Protein AF-A0A1I7BKU0-F1 (afdb_monomer_lite)

Structure (mmCIF, N/CA/C/O backbone):
data_AF-A0A1I7BKU0-F1
#
_entry.id   AF-A0A1I7BKU0-F1
#
loop_
_atom_site.group_PDB
_atom_site.id
_atom_site.type_symbol
_atom_site.label_atom_id
_atom_site.label_alt_id
_atom_site.label_comp_id
_atom_site.label_asym_id
_atom_site.label_entity_id
_atom_site.label_seq_id
_atom_site.pdbx_PDB_ins_code
_atom_site.Cartn_x
_atom_site.Cartn_y
_atom_site.Cartn_z
_atom_site.occupancy
_atom_site.B_iso_or_equiv
_atom_site.auth_seq_id
_atom_site.auth_comp_id
_atom_site.auth_asym_id
_atom_site.auth_atom_id
_atom_site.pdbx_PDB_model_num
ATOM 1 N N . MET A 1 1 ? 33.969 7.308 -37.727 1.00 59.22 1 MET A N 1
ATOM 2 C CA . MET A 1 1 ? 33.989 7.508 -36.258 1.00 59.22 1 MET A CA 1
ATOM 3 C C . MET A 1 1 ? 32.682 8.058 -35.669 1.00 59.22 1 MET A C 1
ATOM 5 O O . MET A 1 1 ? 32.403 7.739 -34.525 1.00 59.22 1 MET A O 1
ATOM 9 N N . ALA A 1 2 ? 31.848 8.807 -36.407 1.00 61.22 2 ALA A N 1
ATOM 10 C CA . ALA A 1 2 ? 30.615 9.411 -35.867 1.00 61.22 2 ALA A CA 1
ATOM 11 C C . ALA A 1 2 ? 29.521 8.412 -35.409 1.00 61.22 2 ALA A C 1
ATOM 13 O O . ALA A 1 2 ? 28.875 8.638 -34.392 1.00 61.22 2 ALA A O 1
ATOM 14 N N . VAL A 1 3 ? 29.351 7.278 -36.102 1.00 62.31 3 VAL A N 1
ATOM 15 C CA . VAL A 1 3 ? 28.303 6.272 -35.803 1.00 62.31 3 VAL A CA 1
ATOM 16 C C . VAL A 1 3 ? 28.504 5.578 -34.445 1.00 62.31 3 VAL A C 1
ATOM 18 O O . VAL A 1 3 ? 27.541 5.281 -33.746 1.00 62.31 3 VAL A O 1
ATOM 21 N N . LEU A 1 4 ? 29.758 5.361 -34.036 1.00 64.88 4 LEU A N 1
ATOM 22 C CA . LEU A 1 4 ? 30.088 4.785 -32.726 1.00 64.88 4 LEU A CA 1
ATOM 23 C C . LEU A 1 4 ? 29.792 5.765 -31.579 1.00 64.88 4 LEU A C 1
ATOM 25 O O . LEU A 1 4 ? 29.316 5.341 -30.530 1.00 64.88 4 LEU A O 1
ATOM 29 N N . GLY A 1 5 ? 30.015 7.066 -31.802 1.00 65.81 5 GLY A N 1
ATOM 30 C CA . GLY A 1 5 ? 29.693 8.119 -30.835 1.00 65.81 5 GLY A CA 1
ATOM 31 C C . GLY A 1 5 ? 28.185 8.292 -30.618 1.00 65.81 5 GLY A C 1
ATOM 32 O O . GLY A 1 5 ? 27.743 8.375 -29.474 1.00 65.81 5 GLY A O 1
ATOM 33 N N . ALA A 1 6 ? 27.387 8.255 -31.692 1.00 68.50 6 ALA A N 1
ATOM 34 C CA . ALA A 1 6 ? 25.923 8.317 -31.602 1.00 68.50 6 ALA A CA 1
ATOM 35 C C . ALA A 1 6 ? 25.350 7.141 -30.788 1.00 68.50 6 ALA A C 1
ATOM 37 O O . ALA A 1 6 ? 24.627 7.350 -29.819 1.00 68.50 6 ALA A O 1
ATOM 38 N N . LYS A 1 7 ? 25.799 5.911 -31.074 1.00 72.44 7 LYS A N 1
ATOM 39 C CA . LYS A 1 7 ? 25.363 4.704 -30.354 1.00 72.44 7 LYS A CA 1
ATOM 40 C C . LYS A 1 7 ? 25.713 4.726 -28.858 1.00 72.44 7 LYS A C 1
ATOM 42 O O . LYS A 1 7 ? 24.944 4.229 -28.040 1.00 72.44 7 LYS A O 1
ATOM 47 N N . SER A 1 8 ? 26.857 5.307 -28.483 1.00 74.12 8 SER A N 1
ATOM 48 C CA . SER A 1 8 ? 27.206 5.488 -27.067 1.00 74.12 8 SER A CA 1
ATOM 49 C C . SER A 1 8 ? 26.335 6.529 -26.362 1.00 74.12 8 SER A C 1
ATOM 51 O O . SER A 1 8 ? 25.962 6.320 -25.210 1.00 74.12 8 SER A O 1
ATOM 53 N N . ALA A 1 9 ? 25.974 7.621 -27.043 1.00 78.50 9 ALA A N 1
ATOM 54 C CA . ALA A 1 9 ? 25.104 8.650 -26.482 1.00 78.50 9 ALA A CA 1
ATOM 55 C C . ALA A 1 9 ? 23.673 8.124 -26.271 1.00 78.50 9 ALA A C 1
ATOM 57 O O . ALA A 1 9 ? 23.099 8.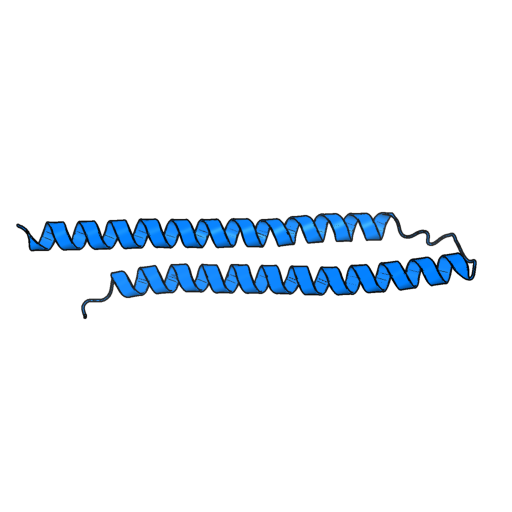341 -25.204 1.00 78.50 9 ALA A O 1
ATOM 58 N N . ASP A 1 10 ? 23.144 7.356 -27.227 1.00 78.50 10 ASP A N 1
ATOM 59 C CA . ASP A 1 10 ? 21.822 6.724 -27.124 1.00 78.50 10 ASP A CA 1
ATOM 60 C C . ASP A 1 10 ? 21.764 5.700 -25.983 1.00 78.50 10 ASP A C 1
ATOM 62 O O . ASP A 1 10 ? 20.801 5.663 -25.213 1.00 78.50 10 ASP A O 1
ATOM 66 N N . PHE A 1 11 ? 22.829 4.907 -25.810 1.00 80.50 11 PHE A N 1
ATOM 67 C CA . PHE A 1 11 ? 22.937 3.967 -24.696 1.00 80.50 11 PHE A CA 1
ATOM 68 C C . PHE A 1 11 ? 22.949 4.684 -23.338 1.00 80.50 11 PHE A C 1
ATOM 70 O O . PHE A 1 11 ? 22.239 4.277 -22.418 1.00 80.50 11 PHE A O 1
ATOM 77 N N . LEU A 1 12 ? 23.711 5.777 -23.212 1.00 84.12 12 LEU A N 1
ATOM 78 C CA . LEU A 1 12 ? 23.764 6.576 -21.984 1.00 84.12 12 LEU A CA 1
ATOM 79 C C . LEU A 1 12 ? 22.418 7.245 -21.671 1.00 84.12 12 LEU A C 1
ATOM 81 O O . LEU A 1 12 ? 21.993 7.230 -20.517 1.00 84.12 12 LEU A O 1
ATOM 85 N N . ALA A 1 13 ? 21.721 7.774 -22.681 1.00 83.00 13 ALA A N 1
ATOM 86 C CA . ALA A 1 13 ? 20.396 8.374 -22.519 1.00 83.00 13 ALA A CA 1
ATOM 87 C C . ALA A 1 13 ? 19.323 7.338 -22.138 1.00 83.00 13 ALA A C 1
ATOM 89 O O . ALA A 1 13 ? 18.422 7.618 -21.343 1.00 83.00 13 ALA A O 1
ATOM 90 N N . CYS A 1 14 ? 19.421 6.116 -22.669 1.00 85.12 14 CYS A N 1
ATOM 91 C CA . CYS A 1 14 ? 18.567 5.017 -22.236 1.00 85.12 14 CYS A CA 1
ATOM 92 C C . CYS A 1 14 ? 18.862 4.623 -20.784 1.00 85.12 14 CYS A C 1
ATOM 94 O O . CYS A 1 14 ? 17.933 4.452 -19.995 1.00 85.12 14 CYS A O 1
ATOM 96 N N . ALA A 1 15 ? 20.139 4.504 -20.415 1.00 84.56 15 ALA A N 1
ATOM 97 C CA . ALA A 1 15 ? 20.547 4.142 -19.063 1.00 84.56 15 ALA A CA 1
ATOM 98 C C . ALA A 1 15 ? 20.090 5.183 -18.026 1.00 84.56 15 ALA A C 1
ATOM 100 O O . ALA A 1 15 ? 19.566 4.804 -16.977 1.00 84.56 15 ALA A O 1
ATOM 101 N N . SER A 1 16 ? 20.215 6.482 -18.331 1.00 88.12 16 SER A N 1
ATOM 102 C CA . SER A 1 16 ? 19.745 7.552 -17.442 1.00 88.12 16 SER A CA 1
ATOM 103 C C . SER A 1 16 ? 18.228 7.500 -17.249 1.00 88.12 16 SER A C 1
ATOM 105 O O . SER A 1 16 ? 17.750 7.541 -16.117 1.00 88.12 16 SER A O 1
ATOM 107 N N . ARG A 1 17 ? 17.465 7.309 -18.333 1.00 88.81 17 ARG A N 1
ATOM 108 C CA . ARG A 1 17 ? 16.003 7.175 -18.274 1.00 88.81 17 ARG A CA 1
ATOM 109 C C . ARG A 1 17 ? 15.575 5.951 -17.467 1.00 88.81 17 ARG A C 1
ATOM 111 O O . ARG A 1 17 ? 14.689 6.051 -16.622 1.00 88.81 17 ARG A O 1
ATOM 118 N N . THR A 1 18 ? 16.200 4.797 -17.699 1.0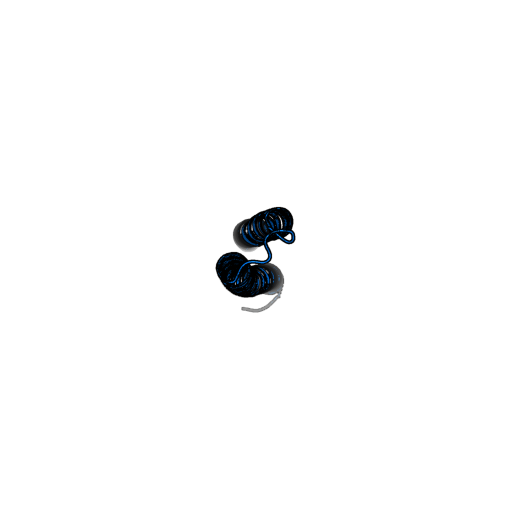0 90.25 18 THR A N 1
ATOM 119 C CA . THR A 1 18 ? 15.927 3.575 -16.930 1.00 90.25 18 THR A CA 1
ATOM 120 C C . THR A 1 18 ? 16.174 3.804 -15.438 1.00 90.25 18 THR A C 1
ATOM 122 O O . THR A 1 18 ? 15.350 3.394 -14.620 1.00 90.25 18 THR A O 1
ATOM 125 N N . TYR A 1 19 ? 17.255 4.498 -15.075 1.00 90.88 19 TYR A N 1
ATOM 126 C CA . TYR A 1 19 ? 17.558 4.831 -13.683 1.00 90.88 19 TYR A CA 1
ATOM 127 C C . TYR A 1 19 ? 16.496 5.745 -13.048 1.00 90.88 19 TYR A C 1
ATOM 129 O O . TYR A 1 19 ? 16.030 5.474 -11.942 1.00 90.88 19 TYR A O 1
ATOM 137 N N . GLU A 1 20 ? 16.044 6.786 -13.752 1.00 94.19 20 GLU A N 1
ATOM 138 C CA . GLU A 1 20 ? 14.970 7.672 -13.276 1.00 94.19 20 GLU A CA 1
ATOM 139 C C . GLU A 1 20 ? 13.654 6.914 -13.038 1.00 94.19 20 GLU A C 1
ATOM 141 O O . GLU A 1 20 ? 12.986 7.113 -12.018 1.00 94.19 20 GLU A O 1
ATOM 146 N N . ILE A 1 21 ? 13.303 5.995 -13.945 1.00 94.56 21 ILE A N 1
ATOM 147 C CA . ILE A 1 21 ? 12.113 5.141 -13.826 1.00 94.56 21 ILE A CA 1
ATOM 148 C C . ILE A 1 21 ? 12.248 4.189 -12.626 1.00 94.56 21 ILE A C 1
ATOM 150 O O . ILE A 1 21 ? 11.298 4.027 -11.856 1.00 94.56 21 ILE A O 1
ATOM 154 N N . GLN A 1 22 ? 13.424 3.592 -12.410 1.00 94.25 22 GLN A N 1
ATOM 155 C CA . GLN A 1 22 ? 13.688 2.758 -11.231 1.00 94.25 22 GLN A CA 1
ATOM 156 C C . GLN A 1 22 ? 13.579 3.560 -9.929 1.00 94.25 22 GLN A C 1
ATOM 158 O O . GLN A 1 22 ? 12.988 3.086 -8.958 1.00 94.25 22 GLN A O 1
ATOM 163 N N . GLN A 1 23 ? 14.080 4.797 -9.909 1.00 96.44 23 GLN A N 1
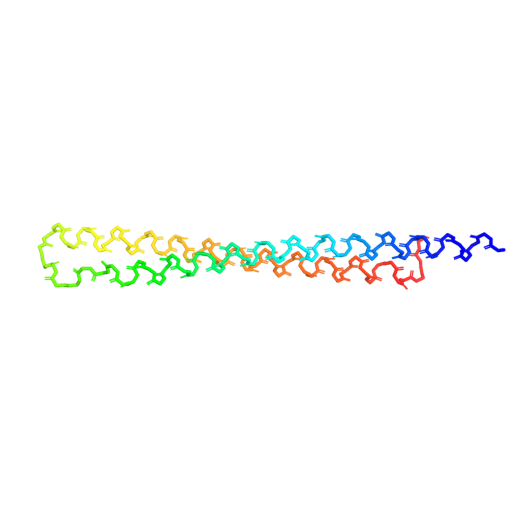ATOM 164 C CA . GLN A 1 23 ? 13.956 5.675 -8.749 1.00 96.44 23 GLN A CA 1
ATOM 165 C C . GLN A 1 23 ? 12.490 6.034 -8.463 1.00 96.44 23 GLN A C 1
ATOM 167 O O . GLN A 1 23 ? 12.081 6.086 -7.301 1.00 96.44 23 GLN A O 1
ATOM 172 N N . LEU A 1 24 ? 11.678 6.251 -9.503 1.00 95.69 24 LEU A N 1
ATOM 173 C CA . LEU A 1 24 ? 10.237 6.437 -9.349 1.00 95.69 24 LEU A CA 1
ATOM 174 C C . LEU A 1 24 ? 9.582 5.203 -8.725 1.00 95.69 24 LEU A C 1
ATOM 176 O O . LEU A 1 24 ? 8.846 5.351 -7.752 1.00 95.69 24 LEU A O 1
ATOM 180 N N . ALA A 1 25 ? 9.880 4.003 -9.227 1.00 96.62 25 ALA A N 1
ATOM 181 C CA . ALA A 1 25 ? 9.349 2.770 -8.652 1.00 96.62 25 ALA A CA 1
ATOM 182 C C . ALA A 1 25 ? 9.728 2.607 -7.173 1.00 96.62 25 ALA A C 1
ATOM 184 O O . ALA A 1 25 ? 8.876 2.252 -6.363 1.00 96.62 25 ALA A O 1
ATOM 185 N N . ALA A 1 26 ? 10.969 2.936 -6.800 1.00 97.12 26 ALA A N 1
ATOM 186 C CA . ALA A 1 26 ? 11.419 2.892 -5.411 1.00 97.12 26 ALA A CA 1
ATOM 187 C C . ALA A 1 26 ? 10.644 3.870 -4.509 1.00 97.12 26 ALA A C 1
ATOM 189 O O . ALA A 1 26 ? 10.282 3.521 -3.387 1.00 97.12 26 ALA A O 1
ATOM 190 N N . ARG A 1 27 ? 10.336 5.082 -4.994 1.00 97.50 27 ARG A N 1
ATOM 191 C CA . ARG A 1 27 ? 9.491 6.033 -4.248 1.00 97.50 27 ARG A CA 1
ATOM 192 C C . ARG A 1 27 ? 8.068 5.511 -4.063 1.00 97.50 27 ARG A C 1
ATOM 194 O O . ARG A 1 27 ? 7.522 5.644 -2.976 1.00 97.50 27 ARG A O 1
ATOM 201 N N . VAL A 1 28 ? 7.485 4.909 -5.099 1.00 97.44 28 VAL A N 1
ATOM 202 C CA . VAL A 1 28 ? 6.137 4.323 -5.023 1.00 97.44 28 VAL A CA 1
ATOM 203 C C . VAL A 1 28 ? 6.107 3.147 -4.042 1.00 97.44 28 VAL A C 1
ATOM 205 O O . VAL A 1 28 ? 5.198 3.070 -3.220 1.00 97.44 28 VAL A O 1
ATOM 208 N N . ALA A 1 29 ? 7.124 2.281 -4.068 1.00 97.62 29 ALA A N 1
ATOM 209 C CA . ALA A 1 29 ? 7.264 1.183 -3.112 1.00 97.62 29 ALA A CA 1
ATOM 210 C C . ALA A 1 29 ? 7.381 1.694 -1.667 1.00 97.62 29 ALA A C 1
ATOM 212 O O . ALA A 1 29 ? 6.687 1.201 -0.785 1.00 97.62 29 ALA A O 1
ATOM 213 N N . ARG A 1 30 ? 8.149 2.766 -1.437 1.00 98.00 30 ARG A N 1
ATOM 214 C CA . ARG A 1 30 ? 8.243 3.397 -0.115 1.00 98.00 30 ARG A CA 1
ATOM 215 C C . ARG A 1 30 ? 6.889 3.899 0.404 1.00 98.00 30 ARG A C 1
ATOM 217 O O . ARG A 1 30 ? 6.615 3.782 1.593 1.00 98.00 30 ARG A O 1
ATOM 224 N N . CYS A 1 31 ? 6.021 4.423 -0.463 1.00 97.38 31 CYS A N 1
ATOM 225 C CA . CYS A 1 31 ? 4.662 4.793 -0.055 1.00 97.38 31 CYS A CA 1
ATOM 226 C C . CYS A 1 31 ? 3.837 3.573 0.397 1.00 97.38 31 CYS A C 1
ATOM 228 O O . CYS A 1 31 ? 2.993 3.705 1.284 1.00 97.38 31 CYS A O 1
ATOM 230 N N . ALA A 1 32 ? 4.070 2.391 -0.186 1.00 97.88 32 ALA A N 1
ATOM 231 C CA . ALA A 1 32 ? 3.441 1.153 0.270 1.00 97.88 32 ALA A CA 1
ATOM 232 C C . ALA A 1 32 ? 3.974 0.725 1.651 1.00 97.88 32 ALA A C 1
ATOM 234 O O . ALA A 1 32 ? 3.174 0.388 2.522 1.00 97.88 32 ALA A O 1
ATOM 235 N N . ASP A 1 33 ? 5.285 0.840 1.888 1.00 97.94 33 ASP A N 1
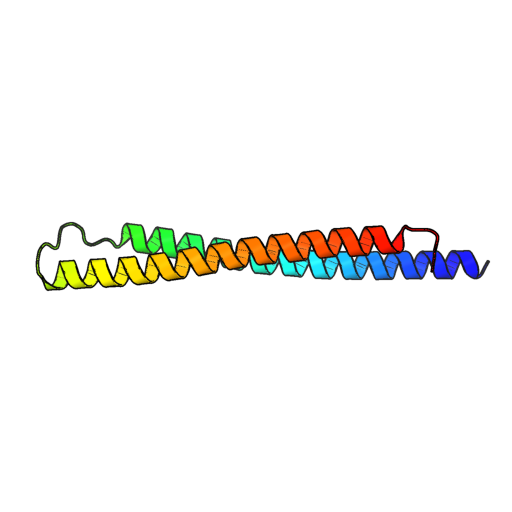ATOM 236 C CA . ASP A 1 33 ? 5.896 0.555 3.197 1.00 97.94 33 ASP A CA 1
ATOM 237 C C . ASP A 1 33 ? 5.336 1.471 4.301 1.00 97.94 33 ASP A C 1
ATOM 239 O O . ASP A 1 33 ? 5.023 1.034 5.412 1.00 97.94 33 ASP A O 1
ATOM 243 N N . GLU A 1 34 ? 5.157 2.758 3.992 1.00 98.12 34 GLU A N 1
ATOM 244 C CA . GLU A 1 34 ? 4.544 3.730 4.902 1.00 98.12 34 GLU A CA 1
ATOM 245 C C . GLU A 1 34 ? 3.075 3.373 5.203 1.00 98.12 34 GLU A C 1
ATOM 247 O O . GLU A 1 34 ? 2.633 3.473 6.353 1.00 98.12 34 GLU A O 1
ATOM 252 N N . ALA A 1 35 ? 2.323 2.882 4.210 1.00 97.69 35 ALA A N 1
ATOM 253 C CA . ALA A 1 35 ? 0.961 2.389 4.412 1.00 97.69 35 ALA A CA 1
ATOM 254 C C . ALA A 1 35 ? 0.915 1.140 5.314 1.00 97.69 35 ALA A C 1
ATOM 256 O O . ALA A 1 35 ? 0.044 1.051 6.184 1.00 97.69 35 ALA A O 1
ATOM 257 N N . ASP A 1 36 ? 1.862 0.209 5.172 1.00 97.62 36 ASP A N 1
ATOM 258 C CA . ASP A 1 36 ? 1.980 -0.955 6.060 1.00 97.62 36 ASP A CA 1
ATOM 259 C C . ASP A 1 36 ? 2.321 -0.550 7.501 1.00 97.62 36 ASP A C 1
ATOM 261 O O . ASP A 1 36 ? 1.738 -1.082 8.453 1.00 97.62 36 ASP A O 1
ATOM 265 N N . ALA A 1 37 ? 3.186 0.451 7.693 1.00 97.50 37 ALA A N 1
ATOM 266 C CA . ALA A 1 37 ? 3.484 0.988 9.021 1.00 97.50 37 ALA A CA 1
ATOM 267 C C . ALA A 1 37 ? 2.232 1.575 9.702 1.00 97.50 37 ALA A C 1
ATOM 269 O O . ALA A 1 37 ? 1.999 1.348 10.897 1.00 97.50 37 ALA A O 1
ATOM 270 N N . VAL A 1 38 ? 1.391 2.288 8.944 1.00 96.19 38 VAL A N 1
ATOM 271 C CA . VAL A 1 38 ? 0.109 2.815 9.436 1.00 96.19 38 VAL A CA 1
ATOM 272 C C . VAL A 1 38 ? -0.863 1.681 9.772 1.00 96.19 38 VAL A C 1
ATOM 274 O O . VAL A 1 38 ? -1.475 1.714 10.840 1.00 96.19 38 VAL A O 1
ATOM 277 N N . LEU A 1 39 ? -0.976 0.650 8.928 1.00 96.12 39 LEU A N 1
ATOM 278 C CA . LEU A 1 39 ? -1.811 -0.528 9.200 1.00 96.12 39 LEU A CA 1
ATOM 279 C C . LEU A 1 39 ? -1.390 -1.248 10.487 1.00 96.12 39 LEU A C 1
ATOM 281 O O . LEU A 1 39 ? -2.242 -1.574 11.316 1.00 96.12 39 LEU A O 1
ATOM 285 N N . ALA A 1 40 ? -0.086 -1.441 10.692 1.00 94.50 40 ALA A N 1
ATOM 286 C CA . ALA A 1 40 ? 0.448 -2.028 11.917 1.00 94.50 40 ALA A CA 1
ATOM 287 C C . ALA A 1 40 ? 0.144 -1.163 13.153 1.00 94.50 40 ALA A C 1
ATOM 289 O O . ALA A 1 40 ? -0.119 -1.686 14.236 1.00 94.50 40 ALA A O 1
ATOM 290 N N . SER A 1 41 ? 0.155 0.165 13.000 1.00 92.94 41 SER A N 1
ATOM 291 C CA . SER A 1 41 ? -0.224 1.092 14.068 1.00 92.94 41 SER A CA 1
ATOM 292 C C . SER A 1 41 ? -1.714 1.007 14.409 1.00 92.94 41 SER A C 1
ATOM 294 O O . SER A 1 41 ? -2.063 0.909 15.584 1.00 92.94 41 SER A O 1
ATOM 296 N N . LEU A 1 42 ? -2.591 0.959 13.399 1.00 89.88 42 LEU A N 1
ATOM 297 C CA . LEU A 1 42 ? -4.036 0.808 13.595 1.00 89.88 42 LEU A CA 1
ATOM 298 C C . LEU A 1 42 ? -4.379 -0.487 14.337 1.00 89.88 42 LEU A C 1
ATOM 300 O O . LEU A 1 42 ? -5.172 -0.447 15.272 1.00 89.88 42 LEU A O 1
ATOM 304 N N . ALA A 1 43 ? -3.736 -1.603 13.978 1.00 87.62 43 ALA A N 1
ATOM 305 C CA . ALA A 1 43 ? -3.938 -2.888 14.647 1.00 87.62 43 ALA A CA 1
ATOM 306 C C . ALA A 1 43 ? -3.574 -2.839 16.145 1.00 87.62 43 ALA A C 1
ATOM 308 O O . ALA A 1 43 ? -4.259 -3.433 16.973 1.00 87.62 43 ALA A O 1
ATOM 309 N N . ARG A 1 44 ? -2.528 -2.089 16.521 1.00 87.38 44 ARG A N 1
ATOM 310 C CA . ARG A 1 44 ? -2.141 -1.902 17.934 1.00 87.38 44 ARG A CA 1
ATOM 311 C C . ARG A 1 44 ? -3.122 -1.039 18.724 1.00 87.38 44 ARG A C 1
ATOM 313 O O . ARG A 1 44 ? -3.208 -1.185 19.939 1.00 87.38 44 ARG A O 1
ATOM 320 N N . LEU A 1 45 ? -3.829 -0.133 18.053 1.00 85.12 45 LEU A N 1
ATOM 321 C CA . LEU A 1 45 ? -4.810 0.764 18.667 1.00 85.12 45 LEU A CA 1
ATOM 322 C C . LEU A 1 45 ? -6.196 0.127 18.795 1.00 85.12 45 LEU A C 1
ATOM 324 O O . LEU A 1 45 ? -7.127 0.785 19.259 1.00 85.12 45 LEU A O 1
ATOM 328 N N . GLU A 1 46 ? -6.367 -1.135 18.398 1.00 73.81 46 GLU A N 1
ATOM 329 C CA . GLU A 1 46 ? -7.647 -1.811 18.530 1.00 73.81 46 GLU A CA 1
ATOM 330 C C . GLU A 1 46 ? -8.041 -1.933 20.010 1.00 73.81 46 GLU A C 1
ATOM 332 O O . GLU A 1 46 ? -7.531 -2.752 20.773 1.00 73.81 46 GLU A O 1
ATOM 337 N N . LEU A 1 47 ? -8.990 -1.088 20.419 1.00 85.44 47 LEU A N 1
ATOM 338 C CA . LEU A 1 47 ? -9.571 -1.027 21.761 1.00 85.44 47 LEU A CA 1
ATOM 339 C C . LEU A 1 47 ? -10.510 -2.222 22.008 1.00 85.44 47 LEU A C 1
ATOM 341 O O . LEU A 1 47 ? -11.723 -2.063 22.181 1.00 85.44 47 LEU A O 1
ATOM 345 N N . GLN A 1 48 ? -9.964 -3.438 21.981 1.00 83.69 48 GLN A N 1
ATOM 346 C CA . GLN A 1 48 ? -10.733 -4.687 22.040 1.00 83.69 48 GLN A CA 1
ATOM 347 C C . GLN A 1 48 ? -11.496 -4.862 23.362 1.00 83.69 48 GLN A C 1
ATOM 349 O O . GLN A 1 48 ? -12.563 -5.470 23.397 1.00 83.69 48 GLN A O 1
ATOM 354 N N . THR A 1 49 ? -11.007 -4.262 24.448 1.00 88.31 49 THR A N 1
ATOM 355 C CA . THR A 1 49 ? -11.651 -4.312 25.768 1.00 88.31 49 THR A CA 1
ATOM 356 C C . THR A 1 49 ? -12.857 -3.376 25.892 1.00 88.31 49 THR A C 1
ATOM 358 O O . THR A 1 49 ? -13.658 -3.525 26.816 1.00 88.31 49 THR A O 1
ATOM 361 N N . TRP A 1 50 ? -13.051 -2.434 24.958 1.00 92.25 50 TRP A N 1
ATOM 362 C CA . TRP A 1 50 ? -14.166 -1.488 25.002 1.00 92.25 50 T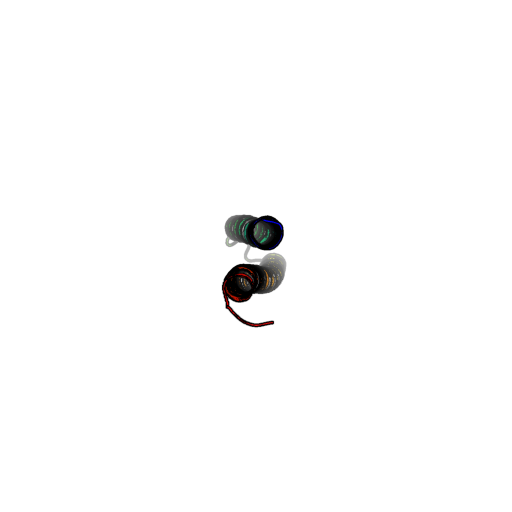RP A CA 1
ATOM 363 C C . TRP A 1 50 ? -15.434 -2.071 24.358 1.00 92.25 50 TRP A C 1
ATOM 365 O O . TRP A 1 50 ? -15.640 -2.009 23.144 1.00 92.25 50 TRP A O 1
ATOM 375 N N . GLN A 1 51 ? -16.319 -2.645 25.175 1.00 93.12 51 GLN A N 1
ATOM 376 C CA . GLN A 1 51 ? -17.464 -3.442 24.696 1.00 93.12 51 GLN A CA 1
ATOM 377 C C . GLN A 1 51 ? -18.765 -2.649 24.441 1.00 93.12 51 GLN A C 1
ATOM 379 O O . GLN A 1 51 ? -19.775 -3.223 24.027 1.00 93.12 51 GLN A O 1
ATOM 384 N N . SER A 1 52 ? -18.762 -1.329 24.643 1.00 95.94 52 SER A N 1
ATOM 385 C CA . SER A 1 52 ? -19.952 -0.486 24.451 1.00 95.94 52 SER A CA 1
ATOM 386 C C . SER A 1 52 ? -20.381 -0.389 22.968 1.00 95.94 52 SER A C 1
ATOM 388 O O . SER A 1 52 ? -19.581 -0.679 22.071 1.00 95.94 52 SER A O 1
ATOM 390 N N . PRO A 1 53 ? -21.615 0.068 22.661 1.00 96.00 53 PRO A N 1
ATOM 391 C CA . PRO A 1 53 ? -22.014 0.398 21.289 1.00 96.00 53 PRO A CA 1
ATOM 392 C C . PRO A 1 53 ? -21.067 1.394 20.599 1.00 96.00 53 PRO A C 1
ATOM 394 O O . PRO A 1 53 ? -20.757 1.217 19.423 1.00 96.00 53 PRO A O 1
ATOM 397 N N . ALA A 1 54 ? -20.546 2.381 21.337 1.00 94.06 54 ALA A N 1
ATOM 398 C CA . ALA A 1 54 ? -19.553 3.326 20.825 1.00 94.06 54 ALA A CA 1
ATOM 399 C C . ALA A 1 54 ? -18.225 2.630 20.476 1.00 94.06 54 ALA A C 1
ATOM 401 O O . ALA A 1 54 ? -17.660 2.880 19.414 1.00 94.06 54 ALA A O 1
ATOM 402 N N . GLY A 1 55 ? -17.772 1.687 21.311 1.00 94.56 55 GLY A N 1
ATOM 403 C CA . GLY A 1 55 ? -16.584 0.875 21.034 1.00 94.56 55 GLY A CA 1
ATOM 404 C C . GLY A 1 55 ? -16.747 -0.010 19.793 1.00 94.56 55 GLY A C 1
ATOM 405 O O . GLY A 1 55 ? -15.826 -0.123 18.984 1.00 94.56 55 GLY A O 1
ATOM 406 N N . ARG A 1 56 ? -17.940 -0.589 19.582 1.00 93.81 56 ARG A N 1
ATOM 407 C CA . ARG A 1 56 ? -18.258 -1.320 18.342 1.00 93.81 56 ARG A CA 1
ATOM 408 C C . ARG A 1 56 ? -18.211 -0.408 17.116 1.00 93.81 56 ARG A C 1
ATOM 410 O O . ARG A 1 56 ? -17.565 -0.769 16.137 1.00 93.81 56 ARG A O 1
ATOM 417 N N . ALA A 1 57 ? -18.848 0.763 17.179 1.00 94.75 57 ALA A N 1
ATOM 418 C CA . ALA A 1 57 ? -18.842 1.730 16.081 1.00 94.75 57 ALA A CA 1
ATOM 419 C C . ALA A 1 57 ? -17.417 2.189 15.728 1.00 94.75 57 ALA A C 1
ATOM 421 O O . ALA A 1 57 ? -17.052 2.218 14.555 1.00 94.75 57 ALA A O 1
ATOM 422 N N . TYR A 1 58 ? -16.584 2.455 16.739 1.00 93.19 58 TYR A N 1
ATOM 423 C CA . TYR A 1 58 ? -15.166 2.768 16.559 1.00 93.19 58 TYR A CA 1
ATOM 424 C C . TYR A 1 58 ? -14.421 1.665 15.789 1.00 93.19 58 TYR A C 1
ATOM 426 O O . TYR A 1 58 ? -13.798 1.948 14.765 1.00 93.19 58 TYR A O 1
ATOM 434 N N . ARG A 1 59 ? -14.523 0.400 16.225 1.00 92.94 59 ARG A N 1
ATOM 435 C CA . ARG A 1 59 ? -13.842 -0.726 15.559 1.00 92.94 59 ARG A CA 1
ATOM 436 C C . ARG A 1 59 ? -14.320 -0.948 14.125 1.00 92.94 59 ARG A C 1
ATOM 438 O O . ARG A 1 59 ? -13.500 -1.257 13.262 1.00 92.94 59 ARG A O 1
ATOM 445 N N . VAL A 1 60 ? -15.614 -0.765 13.851 1.00 94.00 60 VAL A N 1
ATOM 446 C CA . VAL A 1 60 ? -16.156 -0.826 12.481 1.00 94.00 60 VAL A CA 1
ATOM 447 C C . VAL A 1 60 ? -15.514 0.252 11.607 1.00 94.00 60 VAL A C 1
ATOM 449 O O . VAL A 1 60 ? -14.990 -0.063 10.540 1.00 94.00 60 VAL A O 1
ATOM 452 N N . SER A 1 61 ? -15.476 1.501 12.075 1.00 93.69 61 SER A N 1
ATOM 453 C CA . SER A 1 61 ? -14.844 2.606 11.344 1.00 93.69 61 SER A CA 1
ATOM 454 C C . SER A 1 61 ? -13.357 2.356 11.086 1.00 93.69 61 SER A C 1
ATOM 456 O O . SER A 1 61 ? -12.904 2.510 9.953 1.00 93.69 61 SER A O 1
ATOM 458 N N . VAL A 1 62 ? -12.601 1.905 12.094 1.00 93.06 62 VAL A N 1
ATOM 459 C CA . VAL A 1 62 ? -11.178 1.547 11.937 1.00 93.06 62 VAL A CA 1
ATOM 460 C C . VAL A 1 62 ? -10.999 0.421 10.918 1.00 93.06 62 VAL A C 1
ATOM 462 O O . VAL A 1 62 ? -10.134 0.516 10.050 1.00 93.06 62 VAL A O 1
ATOM 465 N N . SER A 1 63 ? -11.852 -0.605 10.955 1.00 93.50 63 SER A N 1
ATOM 466 C CA . SER A 1 63 ? -11.797 -1.731 10.013 1.00 93.50 63 SER A CA 1
ATOM 467 C C . SER A 1 63 ? -12.023 -1.286 8.565 1.00 93.50 63 SER A C 1
ATOM 469 O O . SER A 1 63 ? -11.326 -1.752 7.662 1.00 93.50 63 SER A O 1
ATOM 471 N N . LEU A 1 64 ? -12.961 -0.359 8.338 1.00 95.69 64 LEU A N 1
ATOM 472 C CA . LEU A 1 64 ? -13.220 0.221 7.017 1.00 95.69 64 LEU A CA 1
ATOM 473 C C . LEU A 1 64 ? -12.018 1.025 6.507 1.00 95.69 64 LEU A C 1
ATOM 475 O O . LEU A 1 64 ? -11.618 0.861 5.352 1.00 95.69 64 LEU A O 1
ATOM 479 N N . GLN A 1 65 ? -11.411 1.847 7.366 1.00 95.00 65 GLN A N 1
ATOM 480 C CA . GLN A 1 65 ? -10.216 2.618 7.010 1.00 95.00 65 GLN A CA 1
ATOM 481 C C . GLN A 1 65 ? -9.025 1.702 6.713 1.00 95.00 65 GLN A C 1
ATOM 483 O O . GLN A 1 65 ? -8.371 1.862 5.684 1.00 95.00 65 GLN A O 1
ATOM 488 N N . ALA A 1 66 ? -8.798 0.678 7.538 1.00 95.94 66 ALA A N 1
ATOM 489 C CA . ALA A 1 66 ? -7.751 -0.311 7.309 1.00 95.94 66 ALA A CA 1
ATOM 490 C C . ALA A 1 66 ? -7.967 -1.086 5.997 1.00 95.94 66 ALA A C 1
ATOM 492 O O . ALA A 1 66 ? -7.017 -1.343 5.263 1.00 95.94 66 ALA A O 1
ATOM 493 N N . ALA A 1 67 ? -9.213 -1.434 5.657 1.00 97.19 67 ALA A N 1
ATOM 494 C CA . ALA A 1 67 ? -9.528 -2.080 4.385 1.00 97.19 67 ALA A CA 1
ATOM 495 C C . ALA A 1 67 ? -9.266 -1.162 3.182 1.00 97.19 67 ALA A C 1
ATOM 497 O O . ALA A 1 67 ? -8.726 -1.614 2.174 1.00 97.19 67 ALA A O 1
ATOM 498 N N . SER A 1 68 ? -9.619 0.121 3.290 1.00 97.56 68 SER A N 1
ATOM 499 C CA . SER A 1 68 ? -9.313 1.117 2.261 1.00 97.56 68 SER A CA 1
ATOM 500 C C . SER A 1 68 ? -7.804 1.269 2.064 1.00 97.56 68 SER A C 1
ATOM 502 O O . SER A 1 68 ? -7.315 1.164 0.942 1.00 97.56 68 SER A O 1
ATOM 504 N N . LEU A 1 69 ? -7.057 1.411 3.161 1.00 97.69 69 LEU A N 1
ATOM 505 C CA . LEU A 1 69 ? -5.607 1.580 3.139 1.00 97.69 69 LEU A CA 1
ATOM 506 C C . LEU A 1 69 ? -4.878 0.353 2.574 1.00 97.69 69 LEU A C 1
ATOM 508 O O . LEU A 1 69 ? -3.957 0.520 1.780 1.00 97.69 69 LEU A O 1
ATOM 512 N N . ARG A 1 70 ? -5.322 -0.870 2.903 1.00 98.25 70 ARG A N 1
ATOM 513 C CA . ARG A 1 70 ? -4.788 -2.104 2.298 1.00 98.25 70 ARG A CA 1
ATOM 514 C C . ARG A 1 70 ? -4.926 -2.101 0.777 1.00 98.25 70 ARG A C 1
ATOM 516 O O . ARG A 1 70 ? -3.947 -2.377 0.096 1.00 98.25 70 ARG A O 1
ATOM 523 N N . ARG A 1 71 ? -6.099 -1.727 0.252 1.00 98.38 71 ARG A N 1
ATOM 524 C CA . ARG A 1 71 ? -6.313 -1.623 -1.202 1.00 98.38 71 ARG A CA 1
ATOM 525 C C . ARG A 1 71 ? -5.403 -0.576 -1.840 1.00 98.38 71 ARG A C 1
ATOM 527 O O . ARG A 1 71 ? -4.846 -0.832 -2.901 1.00 98.38 71 ARG A O 1
ATOM 534 N N . SER A 1 72 ? -5.231 0.578 -1.195 1.00 98.12 72 SER A N 1
ATOM 535 C CA . SER A 1 72 ? -4.317 1.617 -1.682 1.00 98.12 72 SER A CA 1
ATOM 536 C C . SER A 1 72 ? -2.863 1.144 -1.700 1.00 98.12 72 SER A C 1
ATOM 538 O O . SER A 1 72 ? -2.165 1.377 -2.680 1.00 98.12 72 SER A O 1
ATOM 540 N N . ARG A 1 73 ? -2.412 0.444 -0.651 1.00 98.38 73 ARG A N 1
ATOM 541 C CA . ARG A 1 73 ? -1.082 -0.177 -0.608 1.00 98.38 73 ARG A CA 1
ATOM 542 C C . ARG A 1 73 ? -0.900 -1.186 -1.741 1.00 98.38 73 ARG A C 1
ATOM 544 O O . ARG A 1 73 ? 0.111 -1.131 -2.430 1.00 98.38 73 ARG A O 1
ATOM 551 N N . ASP A 1 74 ? -1.867 -2.075 -1.955 1.00 98.50 74 ASP A N 1
ATOM 552 C CA . ASP A 1 74 ? -1.784 -3.078 -3.024 1.00 98.50 74 ASP A CA 1
ATOM 553 C C . ASP A 1 74 ? -1.685 -2.410 -4.404 1.00 98.50 74 ASP A C 1
ATOM 555 O O . ASP A 1 74 ? -0.812 -2.756 -5.197 1.00 98.50 74 ASP A O 1
ATOM 559 N N . ALA A 1 75 ? -2.466 -1.352 -4.642 1.00 98.44 75 ALA A N 1
ATOM 560 C CA . ALA A 1 75 ? -2.365 -0.556 -5.864 1.00 98.44 75 ALA A CA 1
ATOM 561 C C . ALA A 1 75 ? -0.993 0.130 -6.035 1.00 98.44 75 ALA A C 1
ATOM 563 O O . ALA A 1 75 ? -0.501 0.245 -7.159 1.00 98.44 75 ALA A O 1
ATOM 564 N N . LEU A 1 76 ? -0.353 0.579 -4.946 1.00 98.31 76 LEU A N 1
ATOM 565 C CA . LEU A 1 76 ? 1.005 1.135 -4.989 1.00 98.31 76 LEU A CA 1
ATOM 566 C C . LEU A 1 76 ? 2.041 0.063 -5.356 1.00 98.31 76 LEU A C 1
ATOM 568 O O . LEU A 1 76 ? 2.914 0.324 -6.184 1.00 98.31 76 LEU A O 1
ATOM 572 N N . LEU A 1 77 ? 1.931 -1.145 -4.800 1.00 98.44 77 LEU A N 1
ATOM 573 C CA . LEU A 1 77 ? 2.815 -2.263 -5.146 1.00 98.44 77 LEU A CA 1
ATOM 574 C C . LEU A 1 77 ? 2.663 -2.662 -6.621 1.00 98.44 77 LEU A C 1
ATOM 576 O O . LEU A 1 77 ? 3.665 -2.799 -7.328 1.00 98.44 77 LEU A O 1
ATOM 580 N N . ASP A 1 78 ? 1.426 -2.758 -7.109 1.00 98.31 78 ASP A N 1
ATOM 581 C CA . ASP A 1 78 ? 1.137 -3.041 -8.518 1.00 98.31 78 ASP A CA 1
ATOM 582 C C . ASP A 1 78 ? 1.705 -1.955 -9.443 1.00 98.31 78 ASP A C 1
ATOM 584 O O . ASP A 1 78 ? 2.316 -2.258 -10.476 1.00 98.31 78 ASP A O 1
ATOM 588 N N . ALA A 1 79 ? 1.560 -0.683 -9.060 1.00 97.94 79 ALA A N 1
ATOM 589 C CA . ALA A 1 79 ? 2.122 0.444 -9.795 1.00 97.94 79 ALA A CA 1
ATOM 590 C C . ALA A 1 79 ? 3.656 0.393 -9.824 1.00 97.94 79 ALA A C 1
ATOM 592 O O . ALA A 1 79 ? 4.250 0.532 -10.895 1.00 97.94 79 ALA A O 1
ATOM 593 N N . ALA A 1 80 ? 4.313 0.132 -8.690 1.00 97.81 80 ALA A N 1
ATOM 594 C CA . ALA A 1 80 ? 5.765 -0.014 -8.628 1.00 97.81 80 ALA A CA 1
ATOM 595 C C . ALA A 1 80 ? 6.253 -1.154 -9.540 1.00 97.81 80 ALA A C 1
ATOM 597 O O . ALA A 1 80 ? 7.188 -0.969 -10.324 1.00 97.81 80 ALA A O 1
ATOM 598 N N . ALA A 1 81 ? 5.573 -2.303 -9.520 1.00 97.31 81 ALA A N 1
ATOM 599 C CA . ALA A 1 81 ? 5.884 -3.435 -10.388 1.00 97.31 81 ALA A CA 1
ATOM 600 C C . ALA A 1 81 ? 5.671 -3.115 -11.879 1.00 97.31 81 ALA A C 1
ATOM 602 O O . ALA A 1 81 ? 6.461 -3.530 -12.731 1.00 97.31 81 ALA A O 1
ATOM 603 N N . ALA A 1 82 ? 4.620 -2.370 -12.231 1.00 97.44 82 ALA A N 1
ATOM 604 C CA . ALA A 1 82 ? 4.387 -1.914 -13.601 1.00 97.44 82 ALA A CA 1
ATOM 605 C C . ALA A 1 82 ? 5.483 -0.949 -14.086 1.00 97.44 82 ALA A C 1
ATOM 607 O O . ALA A 1 82 ? 5.994 -1.109 -15.196 1.00 97.44 82 ALA A O 1
ATOM 608 N N . VAL A 1 83 ? 5.895 0.000 -13.242 1.00 95.31 83 VAL A N 1
ATOM 609 C CA . VAL A 1 83 ? 6.969 0.960 -13.542 1.00 95.31 83 VAL A CA 1
ATOM 610 C C . VAL A 1 83 ? 8.318 0.246 -13.712 1.00 95.31 83 VAL A C 1
ATOM 612 O O . VAL A 1 83 ? 9.042 0.529 -14.666 1.00 95.31 83 VAL A O 1
ATOM 615 N N . LEU A 1 84 ? 8.640 -0.739 -12.866 1.00 94.88 84 LEU A N 1
ATOM 616 C CA . LEU A 1 84 ? 9.862 -1.545 -13.014 1.00 94.88 84 LEU A CA 1
ATOM 617 C C . LEU A 1 84 ? 9.878 -2.355 -14.313 1.00 94.88 84 LEU A C 1
ATOM 619 O O . LEU A 1 84 ? 10.895 -2.379 -15.009 1.00 94.88 84 LEU A O 1
ATOM 623 N N . ARG A 1 85 ? 8.750 -2.974 -14.680 1.00 93.75 85 ARG A N 1
ATOM 624 C CA . ARG A 1 85 ? 8.616 -3.654 -15.979 1.00 93.75 85 ARG A CA 1
ATOM 625 C C . ARG A 1 85 ? 8.819 -2.683 -17.140 1.00 93.75 85 ARG A C 1
ATOM 627 O O . ARG A 1 85 ? 9.479 -3.024 -18.118 1.00 93.75 85 ARG A O 1
ATOM 634 N N . HIS A 1 86 ? 8.312 -1.456 -17.027 1.00 90.94 86 HIS A N 1
ATOM 635 C CA . HIS A 1 86 ? 8.538 -0.430 -18.041 1.00 90.94 86 HIS A CA 1
ATOM 636 C C . HIS A 1 86 ? 10.029 -0.068 -18.182 1.00 90.94 86 HIS A C 1
ATOM 638 O O . HIS A 1 86 ? 10.536 -0.046 -19.302 1.00 90.94 86 HIS A O 1
ATOM 644 N N . ALA A 1 87 ? 10.759 0.118 -17.076 1.00 89.38 87 ALA A N 1
ATOM 645 C CA . ALA A 1 87 ? 12.213 0.339 -17.092 1.00 89.38 87 ALA A CA 1
ATOM 646 C C . ALA A 1 87 ? 12.988 -0.789 -17.805 1.00 89.38 87 ALA A C 1
ATOM 648 O O . ALA A 1 87 ? 13.926 -0.531 -18.567 1.00 89.38 87 ALA A O 1
ATOM 649 N N . GLN A 1 88 ? 12.584 -2.045 -17.595 1.00 87.06 88 GLN A N 1
ATOM 650 C CA . GLN A 1 88 ? 13.186 -3.200 -18.271 1.00 87.06 88 GLN A CA 1
ATOM 651 C C . GLN A 1 88 ? 12.931 -3.154 -19.783 1.00 87.06 88 GLN A C 1
ATOM 653 O O . GLN A 1 88 ? 13.865 -3.297 -20.572 1.00 87.06 88 GLN A O 1
ATOM 658 N N . ASN A 1 89 ? 11.693 -2.865 -20.191 1.00 87.44 89 ASN A N 1
ATOM 659 C CA . ASN A 1 89 ? 11.315 -2.773 -21.602 1.00 87.44 89 ASN A CA 1
ATOM 660 C C . ASN A 1 89 ? 12.034 -1.630 -22.335 1.00 87.44 89 ASN A C 1
ATOM 662 O O . ASN A 1 89 ? 12.442 -1.807 -23.481 1.00 87.44 89 ASN A O 1
ATOM 666 N N . VAL A 1 90 ? 12.237 -0.481 -21.677 1.00 81.38 90 VAL A N 1
ATOM 667 C CA . VAL A 1 90 ? 12.999 0.652 -22.236 1.00 81.38 90 VAL A CA 1
ATOM 668 C C . VAL A 1 90 ? 14.441 0.238 -22.543 1.00 81.38 90 VAL A C 1
ATOM 670 O O . VAL A 1 90 ? 14.929 0.476 -23.645 1.00 81.38 90 VAL A O 1
ATOM 673 N N . THR A 1 91 ? 15.087 -0.463 -21.610 1.00 77.25 91 THR A N 1
ATOM 674 C CA . THR A 1 91 ? 16.458 -0.973 -21.784 1.00 77.25 91 THR A CA 1
ATOM 675 C C . THR A 1 91 ? 16.563 -1.988 -22.927 1.00 77.25 91 THR A C 1
ATOM 677 O O . THR A 1 91 ? 17.496 -1.928 -23.725 1.00 77.25 91 THR A O 1
ATOM 680 N N . LEU A 1 92 ? 15.591 -2.901 -23.039 1.00 76.25 92 LEU A N 1
ATOM 681 C CA . LEU A 1 92 ? 15.543 -3.899 -24.113 1.00 76.25 92 LEU A CA 1
ATOM 682 C C . LEU A 1 92 ? 15.342 -3.256 -25.493 1.00 76.25 92 LEU A C 1
ATOM 684 O O . LEU A 1 92 ? 15.986 -3.665 -26.458 1.00 76.25 92 LEU A O 1
ATOM 688 N N . SER A 1 93 ? 14.501 -2.223 -25.582 1.00 70.75 93 SER A N 1
ATOM 689 C CA . SER A 1 93 ? 14.226 -1.525 -26.842 1.00 70.75 93 SER A CA 1
ATOM 690 C C . SER A 1 93 ? 15.431 -0.736 -27.365 1.00 70.75 93 SER A C 1
ATOM 692 O O . SER A 1 93 ? 15.566 -0.583 -28.573 1.00 70.75 93 SER A O 1
ATOM 694 N N . ALA A 1 94 ? 16.326 -0.270 -26.488 1.00 65.44 94 ALA A N 1
ATOM 695 C CA . ALA A 1 94 ? 17.561 0.415 -26.886 1.00 65.44 94 ALA A CA 1
ATOM 696 C C . ALA A 1 94 ? 18.691 -0.541 -27.324 1.00 65.44 94 ALA A C 1
ATOM 698 O O . ALA A 1 94 ? 19.651 -0.113 -27.963 1.00 65.44 94 ALA A O 1
ATOM 699 N N . GLY A 1 95 ? 18.597 -1.832 -26.982 1.00 59.28 95 GLY A N 1
ATOM 700 C CA . GLY A 1 95 ? 19.576 -2.862 -27.352 1.00 59.28 95 GLY A CA 1
ATOM 701 C C . GLY A 1 95 ? 19.277 -3.598 -28.665 1.00 59.28 95 GLY A C 1
ATOM 702 O O . GLY A 1 95 ? 20.124 -4.357 -29.140 1.00 59.28 95 GLY A O 1
ATOM 703 N N . GLY A 1 96 ? 18.092 -3.401 -29.251 1.00 50.00 96 GLY A N 1
ATOM 704 C CA . GLY A 1 96 ? 17.665 -4.077 -30.476 1.00 50.00 96 GLY A CA 1
ATOM 705 C C . GLY A 1 96 ? 18.250 -3.436 -31.745 1.00 50.00 96 GLY A C 1
ATOM 706 O O . GLY A 1 96 ? 18.161 -2.219 -31.904 1.00 50.00 96 GLY A O 1
ATOM 707 N N . PRO A 1 97 ? 18.826 -4.208 -32.686 1.00 45.88 97 PRO A N 1
ATOM 708 C CA .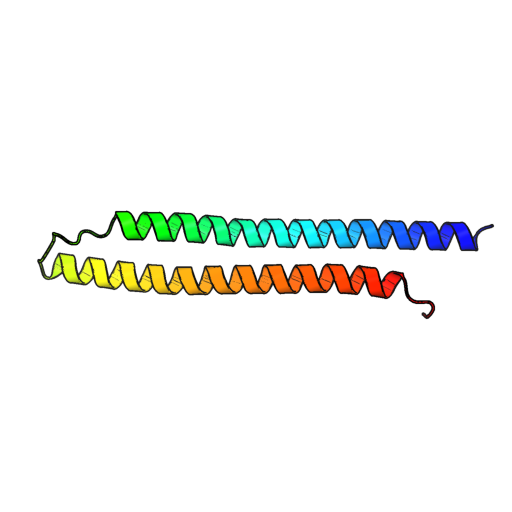 PRO A 1 97 ? 19.180 -3.685 -33.998 1.00 45.88 97 PRO A CA 1
ATOM 709 C C . PRO A 1 97 ? 17.898 -3.499 -34.825 1.00 45.88 97 PRO A C 1
ATOM 711 O O . PRO A 1 97 ? 17.410 -4.455 -35.421 1.00 45.88 97 PRO A O 1
ATOM 714 N N . GLY A 1 98 ? 17.339 -2.288 -34.856 1.00 52.47 98 GLY A N 1
ATOM 715 C CA . GLY A 1 98 ? 16.249 -1.960 -35.779 1.00 52.47 98 GLY A CA 1
ATOM 716 C C . GLY A 1 98 ? 15.310 -0.854 -35.307 1.00 52.47 98 GLY A C 1
ATOM 717 O O . GLY A 1 98 ? 14.266 -1.128 -34.720 1.00 52.47 98 GLY A O 1
ATOM 718 N N . SER A 1 99 ? 15.657 0.390 -35.628 1.00 45.06 99 SER A N 1
ATOM 719 C CA . SER A 1 99 ? 14.747 1.465 -36.052 1.00 45.06 99 SER A CA 1
ATOM 720 C C . SER A 1 99 ? 15.553 2.424 -36.918 1.00 45.06 99 SER A C 1
ATOM 722 O O . SER A 1 99 ? 16.691 2.739 -36.503 1.00 45.06 99 SER A O 1
#

pLDDT: mean 87.85, std 13.07, range [45.06, 98.5]

Radius of gyration: 22.77 Å; chains: 1; bounding box: 56×14×62 Å

Sequence (99 aa):
MAVLGAKSADFLACASRTYEIQQLAARVARCADEADAVLASLARLELQTWQSPAGRAYRVSVSLQAASLRRSRDALLDAAAAVLRHAQNVTLSAGGPGS

Secondary structure (DSSP, 8-state):
-HHHHHHHHHHHHHHHHHHHHHHHHHHHHHHHHHHHHHHHHHHHT--TT--SHHHHHHHHHHHHHHHHHHHHHHHHHHHHHHHHHHHHHHHHHHHSS--

Foldseek 3Di:
DVVVVVLVVLLVVLVVVLVVLLVVLVVLLVVLVVLVVVLVVLVVPQPVVPPDPVSVVVVVVSVVVSVVSVVVSVVSNVVSVVSNVVSVVSNVVSPDPDD